Protein AF-A0A0V8DMQ7-F1 (afdb_monomer_lite)

Secondary structure (DSSP, 8-state):
--HHHHHHHHHHT----TTTT--B-STT-B-------GGGTTSHHHHHHHHHHHHHHHHHHHHHHHHHHHHHHHHHTSHHHHHH--TT-SS-SSHHHHHHHHHHHHHHHHHHHHHHHHHHHHHHHTT--PPP--------------

Radius of gyration: 20.59 Å; chains: 1; bounding box: 58×32×48 Å

Foldseek 3Di:
DDPLVVLLVVLPPDDDDPCPLWDDDPPRDTDPADDDDPVCCLPPRNLSRLVVLLSVVLVVLSVLLSVLSNLLSCLCPDPVCVVQDDPPDPDDPDPSSVSNVVSVVSNVVSVVVVVVSVVLNVCSVVVVVDDRDRPPPDPPPPDPDD

Organism: Lactococcus lactis subsp. lactis (NCBI:txid1360)

InterPro domains:
  IPR041394 Cthe_2314-like HEPN [PF18730] (67-131)

pLDDT: mean 81.76, std 16.44, range [30.28, 97.56]

Structure (mmCIF, N/CA/C/O backbone):
data_AF-A0A0V8DMQ7-F1
#
_entry.id   AF-A0A0V8DMQ7-F1
#
loop_
_atom_site.group_PDB
_atom_site.id
_atom_site.type_symbol
_atom_site.label_atom_id
_atom_site.label_alt_id
_atom_site.label_comp_id
_atom_site.label_asym_id
_atom_site.label_entity_id
_atom_site.label_seq_id
_atom_site.pdbx_PDB_ins_code
_atom_site.Cartn_x
_atom_site.Cartn_y
_atom_site.Cartn_z
_atom_site.occupancy
_atom_site.B_iso_or_equiv
_atom_site.auth_seq_id
_atom_site.auth_comp_id
_atom_site.auth_asym_id
_atom_site.auth_atom_id
_atom_site.pdbx_PDB_model_num
ATOM 1 N N . MET A 1 1 ? -14.963 -18.709 10.091 1.00 58.25 1 MET A N 1
ATOM 2 C CA . MET A 1 1 ? -13.811 -17.785 10.034 1.00 58.25 1 MET A CA 1
ATOM 3 C C . MET A 1 1 ? -14.362 -16.413 10.387 1.00 58.25 1 MET A C 1
ATOM 5 O O . MET A 1 1 ? -15.491 -16.150 9.996 1.00 58.25 1 MET A O 1
ATOM 9 N N . SER A 1 2 ? -13.701 -15.644 11.255 1.00 87.94 2 SER A N 1
ATOM 10 C CA . SER A 1 2 ? -14.203 -14.316 11.651 1.00 87.94 2 SER A CA 1
ATOM 11 C C . SER A 1 2 ? -13.960 -13.329 10.508 1.00 87.94 2 SER A C 1
ATOM 13 O O . SER A 1 2 ? -12.891 -13.392 9.909 1.00 87.94 2 SER A O 1
ATOM 15 N N . GLU A 1 3 ? -14.895 -12.416 10.237 1.00 91.50 3 GLU A N 1
ATOM 16 C CA . GLU A 1 3 ? -14.777 -11.379 9.191 1.00 91.50 3 GLU A CA 1
ATOM 17 C C . GLU A 1 3 ? -13.437 -10.624 9.273 1.00 91.50 3 GLU A C 1
ATOM 19 O O . GLU A 1 3 ? -12.766 -10.413 8.266 1.00 91.50 3 GLU A O 1
ATOM 24 N N . LYS A 1 4 ? -12.986 -10.327 10.498 1.00 92.50 4 LYS A N 1
ATOM 25 C CA . LYS A 1 4 ? -11.673 -9.736 10.790 1.00 92.50 4 LYS A CA 1
ATOM 26 C C . LYS A 1 4 ? -10.510 -10.503 10.143 1.00 92.50 4 LYS A C 1
ATOM 28 O O . LYS A 1 4 ? -9.597 -9.899 9.587 1.00 92.50 4 LYS A O 1
ATOM 33 N N . GLU A 1 5 ? -10.528 -11.829 10.243 1.00 92.06 5 GLU A N 1
ATOM 34 C CA . GLU A 1 5 ? -9.478 -12.693 9.694 1.00 92.06 5 GLU A CA 1
ATOM 35 C C . GLU A 1 5 ? -9.557 -12.779 8.169 1.00 92.06 5 GLU A C 1
ATOM 37 O O . GLU A 1 5 ? -8.526 -12.860 7.502 1.00 92.06 5 GLU A O 1
ATOM 42 N N . ASP A 1 6 ? -10.765 -12.722 7.609 1.00 93.12 6 ASP A N 1
ATOM 43 C CA . ASP A 1 6 ? -10.965 -12.723 6.160 1.00 93.12 6 ASP A CA 1
ATOM 44 C C . ASP A 1 6 ? -10.428 -11.429 5.539 1.00 93.12 6 ASP A C 1
ATOM 46 O O . ASP A 1 6 ? -9.645 -11.482 4.589 1.00 93.12 6 ASP A O 1
ATOM 50 N N . LEU A 1 7 ? -10.727 -10.275 6.143 1.00 91.19 7 LEU A N 1
ATOM 51 C CA . LEU A 1 7 ? -10.196 -8.980 5.706 1.00 91.19 7 LEU A CA 1
ATOM 52 C C . LEU A 1 7 ? -8.662 -8.938 5.752 1.00 91.19 7 LEU A C 1
ATOM 54 O O . LEU A 1 7 ? -8.023 -8.509 4.791 1.00 91.19 7 LEU A O 1
ATOM 58 N N . LYS A 1 8 ? -8.049 -9.444 6.830 1.00 90.75 8 LYS A N 1
ATOM 59 C CA . LYS A 1 8 ? -6.584 -9.537 6.938 1.00 90.75 8 LYS A CA 1
ATOM 60 C C . LYS A 1 8 ? -5.963 -10.406 5.851 1.00 90.75 8 LYS A C 1
ATOM 62 O O . LYS A 1 8 ? -4.922 -10.054 5.300 1.00 90.75 8 LYS A O 1
ATOM 67 N N . LYS A 1 9 ? -6.596 -11.530 5.516 1.00 91.81 9 LYS A N 1
ATOM 68 C CA . LYS A 1 9 ? -6.116 -12.398 4.435 1.00 91.81 9 LYS A CA 1
ATOM 69 C C . LYS A 1 9 ? -6.159 -11.700 3.086 1.00 91.81 9 LYS A C 1
ATOM 71 O O . LYS A 1 9 ? -5.203 -11.840 2.331 1.00 91.81 9 LYS A O 1
ATOM 76 N N . GLU A 1 10 ? -7.218 -10.946 2.795 1.00 90.44 10 GLU A N 1
ATOM 77 C CA . GLU A 1 10 ? -7.324 -10.172 1.551 1.00 90.44 10 GLU A CA 1
ATOM 78 C C . GLU A 1 10 ? -6.170 -9.176 1.395 1.00 90.44 10 GLU A C 1
ATOM 80 O O . GLU A 1 10 ? -5.531 -9.131 0.344 1.00 90.44 10 GLU A O 1
ATOM 85 N N . ILE A 1 11 ? -5.842 -8.441 2.461 1.00 86.75 11 ILE A N 1
ATOM 86 C CA . ILE A 1 11 ? -4.755 -7.447 2.477 1.00 86.75 11 ILE A CA 1
ATOM 87 C C . ILE A 1 11 ? -3.395 -8.083 2.163 1.00 86.75 11 ILE A C 1
ATOM 89 O O . ILE A 1 11 ? -2.546 -7.477 1.506 1.00 86.75 11 ILE A O 1
ATOM 93 N N . LEU A 1 12 ? -3.184 -9.324 2.601 1.00 85.00 12 LEU A N 1
ATOM 94 C CA . LEU A 1 12 ? -1.918 -10.028 2.434 1.00 85.00 12 LEU A CA 1
ATOM 95 C C . LEU A 1 12 ? -1.775 -10.754 1.091 1.00 85.00 12 LEU A C 1
ATOM 97 O O . LEU A 1 12 ? -0.688 -11.247 0.818 1.00 85.00 12 LEU A O 1
ATOM 101 N N . LYS A 1 13 ? -2.803 -10.798 0.230 1.00 89.94 13 LYS A N 1
ATOM 102 C CA . LYS A 1 13 ? -2.752 -11.545 -1.046 1.00 89.94 13 LYS A CA 1
ATOM 103 C C . LYS A 1 13 ? -1.690 -11.056 -2.026 1.00 89.94 13 LYS A C 1
ATOM 105 O O . LYS A 1 13 ? -1.240 -11.819 -2.880 1.00 89.94 13 LYS A O 1
ATOM 110 N N . VAL A 1 14 ? -1.340 -9.775 -1.967 1.00 86.31 14 VAL A N 1
ATOM 111 C CA . VAL A 1 14 ? -0.382 -9.177 -2.898 1.00 86.31 14 VAL A CA 1
ATOM 112 C C . VAL A 1 14 ? 1.028 -9.375 -2.356 1.00 86.31 14 VAL A C 1
ATOM 114 O O . VAL A 1 14 ? 1.360 -8.891 -1.275 1.00 86.31 14 VAL A O 1
ATOM 117 N N . HIS A 1 15 ? 1.884 -10.043 -3.123 1.00 86.44 15 HIS A N 1
ATOM 118 C CA . HIS A 1 15 ? 3.288 -10.258 -2.777 1.00 86.44 15 HIS A CA 1
ATOM 119 C C . HIS A 1 15 ? 4.204 -9.698 -3.863 1.00 86.44 15 HIS A C 1
ATOM 121 O O . HIS A 1 15 ? 3.860 -9.691 -5.044 1.00 86.44 15 HIS A O 1
ATOM 127 N N . TYR A 1 16 ? 5.383 -9.241 -3.448 1.00 87.94 16 TYR A N 1
ATOM 128 C CA . TYR A 1 16 ? 6.379 -8.637 -4.325 1.00 87.94 16 TYR A CA 1
ATOM 129 C C . TYR A 1 16 ? 7.683 -9.409 -4.235 1.00 87.94 16 TYR A C 1
ATOM 131 O O . TYR A 1 16 ? 8.166 -9.682 -3.138 1.00 87.94 16 TYR A O 1
ATOM 139 N N . GLU A 1 17 ? 8.284 -9.687 -5.386 1.00 87.56 17 GLU A N 1
ATOM 140 C CA . GLU A 1 17 ? 9.611 -10.282 -5.449 1.00 87.56 17 GLU A CA 1
ATOM 141 C C . GLU A 1 17 ? 10.668 -9.234 -5.088 1.00 87.56 17 GLU A C 1
ATOM 143 O O . GLU A 1 17 ? 10.784 -8.199 -5.756 1.00 87.56 17 GLU A O 1
ATOM 148 N N . GLU A 1 18 ? 11.442 -9.466 -4.028 1.00 78.88 18 GLU A N 1
ATOM 149 C CA . GLU A 1 18 ? 12.343 -8.437 -3.495 1.00 78.88 18 GLU A CA 1
ATOM 150 C C . GLU A 1 18 ? 13.468 -8.074 -4.463 1.00 78.88 18 GLU A C 1
ATOM 152 O O . GLU A 1 18 ? 13.924 -6.929 -4.504 1.00 78.88 18 GLU A O 1
ATOM 157 N N . ASN A 1 19 ? 13.894 -9.052 -5.261 1.00 79.75 19 ASN A N 1
ATOM 158 C CA . ASN A 1 19 ? 15.068 -8.962 -6.117 1.00 79.75 19 ASN A CA 1
ATOM 159 C C . ASN A 1 19 ? 14.725 -8.833 -7.607 1.00 79.75 19 ASN A C 1
ATOM 161 O O . ASN A 1 19 ? 15.608 -9.027 -8.439 1.00 79.75 19 ASN A O 1
ATOM 165 N N . MET A 1 20 ? 13.484 -8.461 -7.952 1.00 82.25 20 MET A N 1
ATOM 166 C CA . MET A 1 20 ? 13.000 -8.410 -9.343 1.00 82.25 20 MET A CA 1
ATOM 167 C C . MET A 1 20 ? 13.927 -7.629 -10.294 1.00 82.25 20 MET A C 1
ATOM 169 O O . MET A 1 20 ? 14.122 -8.033 -11.435 1.00 82.25 20 MET A O 1
ATOM 173 N N . PHE A 1 21 ? 14.537 -6.538 -9.818 1.00 80.06 21 PHE A N 1
ATOM 174 C CA . PHE A 1 21 ? 15.445 -5.685 -10.602 1.00 80.06 21 PHE A CA 1
ATOM 175 C C . PHE A 1 21 ? 16.891 -5.702 -10.081 1.00 80.06 21 PHE A C 1
ATOM 177 O O . PHE A 1 21 ? 17.629 -4.718 -10.213 1.00 80.06 21 PHE A O 1
ATOM 184 N N . LYS A 1 22 ? 17.309 -6.789 -9.422 1.00 78.19 22 LYS A N 1
ATOM 185 C CA . LYS A 1 22 ? 18.693 -6.948 -8.967 1.00 78.19 22 LYS A CA 1
ATOM 186 C C . LYS A 1 22 ? 19.583 -7.316 -10.154 1.00 78.19 22 LYS A C 1
ATOM 188 O O . LYS A 1 22 ? 19.383 -8.343 -10.789 1.00 78.19 22 LYS A O 1
ATOM 193 N N . ILE A 1 23 ? 20.596 -6.492 -10.414 1.00 70.94 23 ILE A N 1
ATOM 194 C CA . ILE A 1 23 ? 21.614 -6.754 -11.436 1.00 70.94 23 ILE A CA 1
ATOM 195 C C . ILE A 1 23 ? 22.939 -6.994 -10.722 1.00 70.94 23 ILE A C 1
ATOM 197 O O . ILE A 1 23 ? 23.478 -6.076 -10.098 1.00 70.94 23 ILE A O 1
ATOM 201 N N . SER A 1 24 ? 23.461 -8.212 -10.818 1.00 74.56 24 SER A N 1
ATOM 202 C CA . SER A 1 24 ? 24.794 -8.565 -10.334 1.00 74.56 24 SER A CA 1
ATOM 203 C C . SER A 1 24 ? 25.860 -8.159 -11.352 1.00 74.56 24 SER A C 1
ATOM 205 O O . SER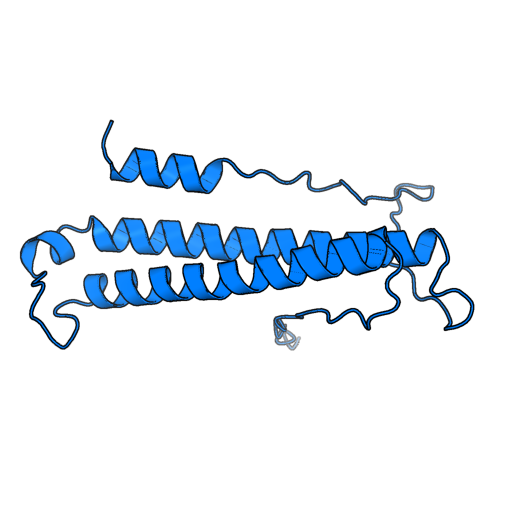 A 1 24 ? 25.730 -8.465 -12.536 1.00 74.56 24 SER A O 1
ATOM 207 N N . PHE A 1 25 ? 26.931 -7.518 -10.894 1.00 68.06 25 PHE A N 1
ATOM 208 C CA . PHE A 1 25 ? 28.079 -7.136 -11.713 1.00 68.06 25 PHE A CA 1
ATOM 209 C C . PHE A 1 25 ? 29.374 -7.580 -11.030 1.00 68.06 25 PHE A C 1
ATOM 211 O O . PHE A 1 25 ? 29.933 -6.792 -10.280 1.00 68.06 25 PHE A O 1
ATOM 218 N N . GLY A 1 26 ? 29.826 -8.818 -11.287 1.00 66.31 26 GLY A N 1
ATOM 219 C CA . GLY A 1 26 ? 31.103 -9.380 -10.801 1.00 66.31 26 GLY A CA 1
ATOM 220 C C . GLY A 1 26 ? 31.311 -9.351 -9.273 1.00 66.31 26 GLY A C 1
ATOM 221 O O . GLY A 1 26 ? 30.724 -8.546 -8.563 1.00 66.31 26 GLY A O 1
ATOM 222 N N . ASP A 1 27 ? 32.140 -10.238 -8.720 1.00 75.81 27 ASP A N 1
ATOM 223 C CA . ASP A 1 27 ? 32.612 -10.165 -7.318 1.00 75.81 27 ASP A CA 1
ATOM 224 C C . ASP A 1 27 ? 31.536 -9.861 -6.244 1.00 75.81 27 ASP A C 1
ATOM 226 O O . ASP A 1 27 ? 31.768 -9.101 -5.303 1.00 75.81 27 ASP A O 1
ATOM 230 N N . GLY A 1 28 ? 30.315 -10.387 -6.404 1.00 75.69 28 GLY A N 1
ATOM 231 C CA . GLY A 1 28 ? 29.201 -10.149 -5.474 1.00 75.69 28 GLY A CA 1
ATOM 232 C C . GLY A 1 28 ? 28.634 -8.717 -5.445 1.00 75.69 28 GLY A C 1
ATOM 233 O O . GLY A 1 28 ? 27.780 -8.419 -4.606 1.00 75.69 28 GLY A O 1
ATOM 234 N N . LYS A 1 29 ? 29.059 -7.821 -6.343 1.00 73.56 29 LYS A N 1
ATOM 235 C CA . LYS A 1 29 ? 28.588 -6.428 -6.409 1.00 73.56 29 LYS A CA 1
ATOM 236 C C . LYS A 1 29 ? 27.278 -6.330 -7.193 1.00 73.56 29 LYS A C 1
ATOM 238 O O . LYS A 1 29 ? 27.015 -7.121 -8.096 1.00 73.56 29 LYS A O 1
ATOM 243 N N . ASN A 1 30 ? 26.441 -5.346 -6.852 1.00 74.44 30 ASN A N 1
ATOM 244 C CA . ASN A 1 30 ? 25.147 -5.118 -7.502 1.00 74.44 30 ASN A CA 1
ATOM 245 C C . ASN A 1 30 ? 24.998 -3.666 -7.961 1.00 74.44 30 ASN A C 1
ATOM 247 O O . ASN A 1 30 ? 25.411 -2.742 -7.258 1.00 74.44 30 ASN A O 1
ATOM 251 N N . ILE A 1 31 ? 24.344 -3.458 -9.106 1.00 70.06 31 ILE A N 1
ATOM 252 C CA . ILE A 1 31 ? 24.026 -2.117 -9.609 1.00 70.06 31 ILE A CA 1
ATOM 253 C C . ILE A 1 31 ? 22.802 -1.574 -8.857 1.00 70.06 31 ILE A C 1
ATOM 255 O O . ILE A 1 31 ? 21.683 -2.091 -8.949 1.00 70.06 31 ILE A O 1
ATOM 259 N N . MET A 1 32 ? 23.021 -0.511 -8.080 1.00 64.81 32 MET A N 1
ATOM 260 C CA . MET A 1 32 ? 21.985 0.148 -7.276 1.00 64.81 32 MET A CA 1
ATOM 261 C C . MET A 1 32 ? 21.113 1.091 -8.116 1.00 64.81 32 MET A C 1
ATOM 263 O O . MET A 1 32 ? 19.898 1.105 -7.922 1.00 64.81 32 MET A O 1
ATOM 267 N N . GLY A 1 33 ? 21.695 1.782 -9.095 1.00 64.50 33 GLY A N 1
ATOM 268 C CA . GLY A 1 33 ? 20.995 2.667 -10.022 1.00 64.50 33 GLY A CA 1
ATOM 269 C C . GLY A 1 33 ? 21.932 3.174 -11.113 1.00 64.50 33 GLY A C 1
ATOM 270 O O . GLY A 1 33 ? 23.149 3.022 -11.006 1.00 64.50 33 GLY A O 1
ATOM 271 N N . VAL A 1 34 ? 21.359 3.762 -12.161 1.00 67.06 34 VAL A N 1
ATOM 272 C CA . VAL A 1 34 ? 22.109 4.331 -13.287 1.00 67.06 34 VAL A CA 1
ATOM 273 C C . VAL A 1 34 ? 21.729 5.798 -13.434 1.00 67.06 34 VAL A C 1
ATOM 275 O O . VAL A 1 34 ? 20.548 6.136 -13.467 1.00 67.06 34 VAL A O 1
ATOM 278 N N . ARG A 1 35 ? 22.732 6.678 -13.520 1.00 65.69 35 ARG A N 1
ATOM 279 C CA . ARG A 1 35 ? 22.538 8.085 -13.882 1.00 65.69 35 ARG A CA 1
ATOM 280 C C . ARG A 1 35 ? 22.886 8.241 -15.356 1.00 65.69 35 ARG A C 1
ATOM 282 O O . ARG A 1 35 ? 24.056 8.167 -15.715 1.00 65.69 35 ARG A O 1
ATOM 289 N N . THR A 1 36 ? 21.876 8.425 -16.193 1.00 59.97 36 THR A N 1
ATOM 290 C CA . THR A 1 36 ? 22.053 8.664 -17.628 1.00 59.97 36 THR A CA 1
ATOM 291 C C . THR A 1 36 ? 22.031 10.155 -17.947 1.00 59.97 36 THR A C 1
ATOM 293 O O . THR A 1 36 ? 21.357 10.928 -17.267 1.00 59.97 36 THR A O 1
ATOM 296 N N . THR A 1 37 ? 22.790 10.555 -18.967 1.00 65.94 37 THR A N 1
ATOM 297 C CA . THR A 1 37 ? 22.664 11.865 -19.623 1.00 65.94 37 THR A CA 1
ATOM 298 C C . THR A 1 37 ? 21.340 11.940 -20.390 1.00 65.94 37 THR A C 1
ATOM 300 O O . THR A 1 37 ? 20.726 10.901 -20.64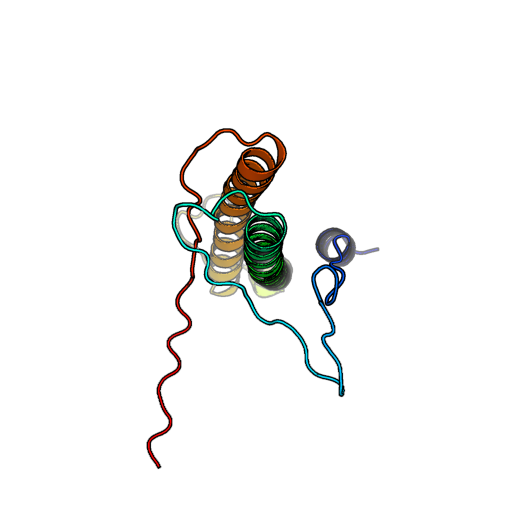7 1.00 65.94 37 THR A O 1
ATOM 303 N N . ASP A 1 38 ? 20.901 13.143 -20.776 1.00 63.72 38 ASP A N 1
ATOM 304 C CA . ASP A 1 38 ? 19.644 13.331 -21.523 1.00 63.72 38 ASP A CA 1
ATOM 305 C C . ASP A 1 38 ? 19.629 12.531 -22.841 1.00 63.72 38 ASP A C 1
ATOM 307 O O . ASP A 1 38 ? 18.618 11.928 -23.189 1.00 63.72 38 ASP A O 1
ATOM 311 N N . GLU A 1 39 ? 20.779 12.404 -23.509 1.00 61.19 39 GLU A N 1
ATOM 312 C CA . GLU A 1 39 ? 20.953 11.590 -24.724 1.00 61.19 39 GLU A CA 1
ATOM 313 C C . GLU A 1 39 ? 20.790 10.074 -24.487 1.00 61.19 39 GLU A C 1
ATOM 315 O O . GLU A 1 39 ? 20.473 9.327 -25.409 1.00 61.19 39 GLU A O 1
ATOM 320 N N . ALA A 1 40 ? 20.983 9.602 -23.251 1.00 62.38 40 ALA A N 1
ATOM 321 C CA . ALA A 1 40 ? 20.907 8.190 -22.874 1.00 62.38 40 ALA A CA 1
ATOM 322 C C . ALA A 1 40 ? 19.651 7.846 -22.047 1.00 62.38 40 ALA A C 1
ATOM 324 O O . ALA A 1 40 ? 19.546 6.726 -21.534 1.00 62.38 40 ALA A O 1
ATOM 325 N N . TYR A 1 41 ? 18.697 8.777 -21.915 1.00 64.81 41 TYR A N 1
ATOM 326 C CA . TYR A 1 41 ? 17.460 8.597 -21.142 1.00 64.81 41 TYR A CA 1
ATOM 327 C C . TYR A 1 41 ? 16.604 7.421 -21.638 1.00 64.81 41 TYR A C 1
ATOM 329 O O . TYR A 1 41 ? 15.961 6.737 -20.842 1.00 64.81 41 TYR A O 1
ATOM 337 N N . ASP A 1 42 ? 16.655 7.139 -22.941 1.00 68.00 42 ASP A N 1
ATOM 338 C CA . ASP A 1 42 ? 15.941 6.026 -23.571 1.00 68.00 42 ASP A CA 1
ATOM 339 C C . ASP A 1 42 ? 16.717 4.699 -23.581 1.00 68.00 42 ASP A C 1
ATOM 341 O O . ASP A 1 42 ? 16.214 3.684 -24.071 1.00 68.00 42 ASP A O 1
ATOM 345 N N . SER A 1 43 ? 17.932 4.669 -23.025 1.00 79.12 43 SER A N 1
ATOM 346 C CA . SER A 1 43 ? 18.736 3.446 -22.973 1.00 79.12 43 SER A CA 1
ATOM 347 C C . SER A 1 43 ? 18.077 2.353 -22.122 1.00 79.12 43 SER A C 1
ATOM 349 O O . SER A 1 43 ? 17.350 2.620 -21.161 1.00 79.12 43 SER A O 1
ATOM 351 N N . VAL A 1 44 ? 18.385 1.090 -22.432 1.00 79.81 44 VAL A N 1
ATOM 352 C CA . VAL A 1 44 ? 17.877 -0.082 -21.691 1.00 79.81 44 VAL A CA 1
ATOM 353 C C . VAL A 1 44 ? 18.185 0.026 -20.193 1.00 79.81 44 VAL A C 1
ATOM 355 O O . VAL A 1 44 ? 17.332 -0.268 -19.358 1.00 79.81 44 VAL A O 1
ATOM 358 N N . LEU A 1 45 ? 19.382 0.507 -19.846 1.00 78.12 45 LEU A N 1
ATOM 359 C CA . LEU A 1 45 ? 19.802 0.697 -18.458 1.00 78.12 45 LEU A CA 1
ATOM 360 C C . LEU A 1 45 ? 19.036 1.831 -17.758 1.00 78.12 45 LEU A C 1
ATOM 362 O O . LEU A 1 45 ? 18.683 1.684 -16.587 1.00 78.12 45 LEU A O 1
ATOM 366 N N . ALA A 1 46 ? 18.732 2.928 -18.461 1.00 79.44 46 ALA A N 1
ATOM 367 C CA . ALA A 1 46 ? 17.906 4.009 -17.922 1.00 79.44 46 ALA A CA 1
ATOM 368 C C . ALA A 1 46 ? 16.481 3.529 -17.625 1.00 79.44 46 ALA A C 1
ATOM 370 O O . ALA A 1 46 ? 16.005 3.689 -16.500 1.00 79.44 46 ALA A O 1
ATOM 371 N N . LYS A 1 47 ? 15.827 2.867 -18.591 1.00 81.75 47 LYS A N 1
ATOM 372 C CA . LYS A 1 47 ? 14.470 2.319 -18.418 1.00 81.75 47 LYS A CA 1
ATOM 373 C C . LYS A 1 47 ? 14.418 1.294 -17.291 1.00 81.75 47 LYS A C 1
ATOM 375 O O . LYS A 1 47 ? 13.531 1.353 -16.446 1.00 81.75 47 LYS A O 1
ATOM 380 N N . MET A 1 48 ? 15.410 0.407 -17.212 1.00 83.12 48 MET A N 1
ATOM 381 C CA . MET A 1 48 ? 15.524 -0.554 -16.114 1.00 83.12 48 MET A CA 1
ATOM 382 C C . MET A 1 48 ? 15.666 0.141 -14.751 1.00 83.12 48 MET A C 1
ATOM 384 O O . MET A 1 48 ? 15.002 -0.252 -13.792 1.00 83.12 48 MET A O 1
ATOM 388 N N . SER A 1 49 ? 16.480 1.198 -14.657 1.00 81.94 49 SER A N 1
ATOM 389 C CA . SER A 1 49 ? 16.610 1.984 -13.425 1.00 81.94 49 SER A CA 1
ATOM 390 C C . SER A 1 49 ? 15.295 2.675 -13.046 1.00 81.94 49 SER A C 1
ATOM 392 O O . SER A 1 49 ? 14.939 2.684 -11.870 1.00 81.94 49 SER A O 1
ATOM 394 N N . GLN A 1 50 ? 14.549 3.213 -14.016 1.00 85.00 50 GLN A N 1
ATOM 395 C CA . GLN A 1 50 ? 13.241 3.835 -13.779 1.00 85.00 50 GLN A CA 1
ATOM 396 C C . GLN A 1 50 ? 12.213 2.812 -13.275 1.00 85.00 50 GLN A C 1
ATOM 398 O O . GLN A 1 50 ? 11.554 3.059 -12.263 1.00 85.00 50 GLN A O 1
ATOM 403 N N . TYR A 1 51 ? 12.126 1.638 -13.913 1.00 87.81 51 TYR A N 1
ATOM 404 C CA . TYR A 1 51 ? 11.265 0.544 -13.459 1.00 87.81 51 TYR A CA 1
ATOM 405 C C . TYR A 1 51 ? 11.606 0.096 -12.040 1.00 87.81 51 TYR A C 1
ATOM 407 O O . TYR A 1 51 ? 10.708 -0.036 -11.212 1.00 87.81 51 TYR A O 1
ATOM 415 N N . LYS A 1 52 ? 12.897 -0.068 -11.731 1.00 87.50 52 LYS A N 1
ATOM 416 C CA . LYS A 1 52 ? 13.359 -0.411 -10.382 1.00 87.50 52 LYS A CA 1
ATOM 417 C C . LYS A 1 52 ? 12.920 0.626 -9.351 1.00 87.50 52 LYS A C 1
ATOM 419 O O . LYS A 1 52 ? 12.450 0.258 -8.277 1.00 87.50 52 LYS A O 1
ATOM 424 N N . THR A 1 53 ? 13.060 1.914 -9.662 1.00 86.81 53 THR A N 1
ATOM 425 C CA . THR A 1 53 ? 12.623 2.993 -8.770 1.00 86.81 53 THR A CA 1
ATOM 426 C C . THR A 1 53 ? 11.116 2.946 -8.535 1.00 86.81 53 THR A C 1
ATOM 428 O O . THR A 1 53 ? 10.703 2.919 -7.378 1.00 86.81 53 THR A O 1
ATOM 431 N N . LEU A 1 54 ? 10.302 2.870 -9.595 1.00 89.94 54 LEU A N 1
ATOM 432 C CA . LEU A 1 54 ? 8.844 2.776 -9.460 1.00 89.94 54 LEU A CA 1
ATOM 433 C C . LEU A 1 54 ? 8.417 1.527 -8.686 1.00 89.94 54 LEU A C 1
ATOM 435 O O . LEU A 1 54 ? 7.528 1.604 -7.844 1.00 89.94 54 LEU A O 1
ATOM 439 N N . TYR A 1 55 ? 9.076 0.393 -8.921 1.00 91.56 55 TYR A N 1
ATOM 440 C CA . TYR A 1 55 ? 8.801 -0.858 -8.222 1.00 91.56 55 TYR A CA 1
ATOM 441 C C . TYR A 1 55 ? 9.126 -0.778 -6.727 1.00 91.56 55 TYR A C 1
ATOM 443 O O . TYR A 1 55 ? 8.338 -1.219 -5.893 1.00 91.56 55 TYR A O 1
ATOM 451 N N . ASN A 1 56 ? 10.251 -0.162 -6.364 1.00 89.38 56 ASN A N 1
ATOM 452 C CA . ASN A 1 56 ? 10.590 0.061 -4.961 1.00 89.38 56 ASN A CA 1
ATOM 453 C C . ASN A 1 56 ? 9.584 0.997 -4.277 1.00 89.38 56 ASN A C 1
ATOM 455 O O . ASN A 1 56 ? 9.181 0.730 -3.147 1.00 89.38 56 ASN A O 1
ATOM 459 N N . THR A 1 57 ? 9.144 2.059 -4.960 1.00 90.69 57 THR A N 1
ATOM 460 C CA . THR A 1 57 ? 8.095 2.952 -4.447 1.00 90.69 57 THR A CA 1
ATOM 461 C C . THR A 1 57 ? 6.761 2.220 -4.296 1.00 90.69 57 THR A C 1
ATOM 463 O O . THR A 1 57 ? 6.118 2.360 -3.261 1.00 90.69 57 THR A O 1
ATOM 466 N N . LEU A 1 58 ? 6.367 1.399 -5.274 1.00 93.06 58 LEU A N 1
ATOM 467 C CA . LEU A 1 58 ? 5.169 0.558 -5.208 1.00 93.06 58 LEU A CA 1
ATOM 468 C C . LEU A 1 58 ? 5.185 -0.331 -3.958 1.00 93.06 58 LEU A C 1
ATOM 470 O O . LEU A 1 58 ? 4.223 -0.320 -3.197 1.00 93.06 58 LEU A O 1
ATOM 474 N N . ARG A 1 59 ? 6.294 -1.040 -3.713 1.00 92.25 59 ARG A N 1
ATOM 475 C CA . ARG A 1 59 ? 6.469 -1.891 -2.525 1.00 92.25 59 ARG A CA 1
ATOM 476 C C . ARG A 1 59 ? 6.376 -1.109 -1.217 1.00 92.25 59 ARG A C 1
ATOM 478 O O . ARG A 1 59 ? 5.730 -1.560 -0.276 1.00 92.25 59 ARG A O 1
ATOM 485 N N . ASP A 1 60 ? 7.026 0.050 -1.146 1.00 92.19 60 ASP A N 1
ATOM 486 C CA . ASP A 1 60 ? 6.998 0.900 0.047 1.00 92.19 60 ASP A CA 1
ATOM 487 C C . ASP A 1 60 ? 5.576 1.409 0.336 1.00 92.19 60 ASP A C 1
ATOM 489 O O . ASP A 1 60 ? 5.107 1.321 1.471 1.00 92.19 60 ASP A O 1
ATOM 493 N N . ILE A 1 61 ? 4.852 1.875 -0.685 1.00 93.88 61 ILE A N 1
ATOM 494 C CA . ILE A 1 61 ? 3.467 2.332 -0.521 1.00 93.88 61 ILE A CA 1
ATOM 4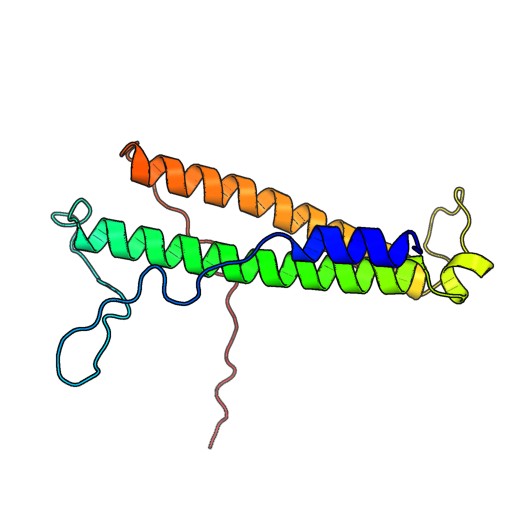95 C C . ILE A 1 61 ? 2.540 1.176 -0.144 1.00 93.88 61 ILE A C 1
ATOM 497 O O . ILE A 1 61 ? 1.764 1.328 0.798 1.00 93.88 61 ILE A O 1
ATOM 501 N N . ASP A 1 62 ? 2.642 0.026 -0.811 1.00 94.12 62 ASP A N 1
ATOM 502 C CA . ASP A 1 62 ? 1.852 -1.160 -0.475 1.00 94.12 62 ASP A CA 1
ATOM 503 C C . ASP A 1 62 ? 2.079 -1.605 0.976 1.00 94.12 62 ASP A C 1
ATOM 505 O O . ASP A 1 62 ? 1.115 -1.820 1.707 1.00 94.12 62 ASP A O 1
ATOM 509 N N . SER A 1 63 ? 3.328 -1.628 1.454 1.00 93.88 63 SER A N 1
ATOM 510 C CA . SER A 1 63 ? 3.612 -1.972 2.854 1.00 93.88 63 SER A CA 1
ATOM 511 C C . SER A 1 63 ? 2.916 -1.029 3.847 1.00 93.88 63 SER A C 1
ATOM 513 O O . SER A 1 63 ? 2.386 -1.470 4.867 1.00 93.88 63 SER A O 1
ATOM 515 N N . LYS A 1 64 ? 2.837 0.269 3.524 1.00 94.81 64 LYS A N 1
ATOM 516 C CA . LYS A 1 64 ? 2.134 1.277 4.333 1.00 94.81 64 LYS A CA 1
ATOM 517 C C . LYS A 1 64 ? 0.617 1.142 4.240 1.00 94.81 64 LYS A C 1
ATOM 519 O O . LYS A 1 64 ? -0.065 1.425 5.224 1.00 94.81 64 LYS A O 1
ATOM 524 N N . ILE A 1 65 ? 0.086 0.741 3.084 1.00 94.88 65 ILE A N 1
ATOM 525 C CA . ILE A 1 65 ? -1.341 0.438 2.905 1.00 94.88 65 ILE A CA 1
ATOM 526 C C . ILE A 1 65 ? -1.720 -0.760 3.771 1.00 94.88 65 ILE A C 1
ATOM 528 O O . ILE A 1 65 ? -2.671 -0.659 4.539 1.00 94.88 65 ILE A O 1
ATOM 532 N N . LYS A 1 66 ? -0.943 -1.847 3.709 1.00 95.00 66 LYS A N 1
ATOM 533 C CA . LYS A 1 66 ? -1.155 -3.048 4.527 1.00 95.00 66 LYS A CA 1
ATOM 534 C C . LYS A 1 66 ? -1.140 -2.727 6.011 1.00 95.00 66 LYS A C 1
ATOM 536 O O . LYS A 1 66 ? -2.105 -3.038 6.695 1.00 95.00 66 LYS A O 1
ATOM 541 N N . TYR A 1 67 ? -0.116 -2.008 6.470 1.00 95.50 67 TYR A N 1
ATOM 542 C CA . TYR A 1 67 ? -0.037 -1.550 7.856 1.00 95.50 67 TYR A CA 1
ATOM 543 C C . TYR A 1 67 ? -1.260 -0.716 8.266 1.00 95.50 67 TYR A C 1
ATOM 545 O O . TYR A 1 67 ? -1.861 -0.956 9.307 1.00 95.50 67 TYR A O 1
ATOM 553 N N . SER A 1 68 ? -1.668 0.240 7.424 1.00 96.44 68 SER A N 1
ATOM 554 C CA . SER A 1 68 ? -2.837 1.076 7.716 1.00 96.44 68 SER A CA 1
ATOM 555 C C . SER A 1 68 ? -4.115 0.236 7.796 1.00 96.44 68 SER A C 1
ATOM 557 O O . SER A 1 68 ? -4.904 0.407 8.716 1.00 96.44 68 SER A O 1
ATOM 559 N N . PHE A 1 69 ? -4.325 -0.713 6.885 1.00 95.38 69 PHE A N 1
ATOM 560 C CA . PHE A 1 69 ? -5.493 -1.583 6.975 1.00 95.38 69 PHE A CA 1
ATOM 561 C C . PHE A 1 69 ? -5.455 -2.514 8.189 1.00 95.38 69 PHE A C 1
ATOM 563 O O . PHE A 1 69 ? -6.489 -2.699 8.824 1.00 95.38 69 PHE A O 1
ATOM 570 N N . GLU A 1 70 ? -4.296 -3.079 8.532 1.00 95.25 70 GLU A N 1
ATOM 571 C CA . GLU A 1 70 ? -4.138 -3.911 9.728 1.00 95.25 70 GLU A CA 1
ATOM 572 C C . GLU A 1 70 ? -4.533 -3.136 10.989 1.00 95.25 70 GLU A C 1
ATOM 574 O O . GLU A 1 70 ? -5.408 -3.586 11.730 1.00 95.25 70 GLU A O 1
ATOM 579 N N . GLU A 1 71 ? -3.977 -1.940 11.189 1.00 96.56 71 GLU A N 1
ATOM 580 C CA . GLU A 1 71 ? -4.322 -1.077 12.323 1.00 96.56 71 GLU A CA 1
ATOM 581 C C . GLU A 1 71 ? -5.794 -0.640 12.288 1.00 96.56 71 GLU A C 1
ATOM 583 O O . GLU A 1 71 ? -6.481 -0.669 13.311 1.00 96.56 71 GLU A O 1
ATOM 588 N N . GLY A 1 72 ? -6.317 -0.272 11.116 1.00 95.88 72 GLY A N 1
ATOM 589 C CA . GLY A 1 72 ? -7.718 0.116 10.949 1.00 95.88 72 GLY A CA 1
ATOM 590 C C . GLY A 1 72 ? -8.683 -1.007 11.338 1.00 95.88 72 GLY A C 1
ATOM 591 O O . GLY A 1 72 ? -9.646 -0.775 12.073 1.00 95.88 72 GLY A O 1
ATOM 592 N N . ILE A 1 73 ? -8.392 -2.240 10.916 1.00 95.19 73 ILE A N 1
ATOM 593 C CA . ILE A 1 73 ? -9.158 -3.438 11.275 1.00 95.19 73 ILE A CA 1
ATOM 594 C C . ILE A 1 73 ? -9.057 -3.705 12.778 1.00 95.19 73 ILE A C 1
ATOM 596 O O . ILE A 1 73 ? -10.081 -3.908 13.428 1.00 95.19 73 ILE A O 1
ATOM 600 N N . GLU A 1 74 ? -7.857 -3.685 13.363 1.00 95.31 74 GLU A N 1
ATOM 601 C CA . GLU A 1 74 ? -7.690 -3.912 14.806 1.00 95.31 74 GLU A CA 1
ATOM 602 C C . GLU A 1 74 ? -8.523 -2.940 15.647 1.00 95.31 74 GLU A C 1
ATOM 604 O O . GLU A 1 74 ? -9.220 -3.359 16.575 1.00 95.31 74 GLU A O 1
ATOM 609 N N . ASN A 1 75 ? -8.520 -1.659 15.278 1.00 95.44 75 ASN A N 1
ATOM 610 C CA . ASN A 1 75 ? -9.292 -0.635 15.971 1.00 95.44 75 ASN A CA 1
ATOM 611 C C . ASN A 1 75 ? -10.809 -0.789 15.743 1.00 95.44 75 ASN A C 1
ATOM 613 O O . ASN A 1 75 ? -11.583 -0.649 16.693 1.00 95.44 75 ASN A O 1
ATOM 617 N N . THR A 1 76 ? -11.235 -1.159 14.530 1.00 94.38 76 THR A N 1
ATOM 618 C CA . THR A 1 76 ? -12.652 -1.388 14.180 1.00 94.38 76 THR A CA 1
ATOM 619 C C . THR A 1 76 ? -13.266 -2.540 14.973 1.00 94.38 76 THR A C 1
ATOM 621 O O . THR A 1 76 ? -14.374 -2.425 15.486 1.00 94.38 76 THR A O 1
ATOM 624 N N . TYR A 1 77 ? -12.536 -3.644 15.133 1.00 93.88 77 TYR A N 1
ATOM 625 C CA . TYR A 1 77 ? -13.015 -4.809 15.885 1.00 93.88 77 TYR A CA 1
ATOM 626 C C . TYR A 1 77 ? -12.662 -4.752 17.380 1.00 93.88 77 TYR A C 1
ATOM 628 O O . TYR A 1 77 ? -12.811 -5.751 18.090 1.00 93.88 77 TYR A O 1
ATOM 636 N N . SER A 1 78 ? -12.192 -3.605 17.881 1.00 94.12 78 SER A N 1
ATOM 637 C CA . SER A 1 78 ? -11.870 -3.444 19.297 1.00 94.12 78 SER A CA 1
ATOM 638 C C . SER A 1 78 ? -13.135 -3.507 20.175 1.00 94.12 78 SER A C 1
ATOM 640 O O . SER A 1 78 ? -14.217 -3.071 19.764 1.00 94.12 78 SER A O 1
ATOM 642 N N . PRO A 1 79 ? -13.038 -4.005 21.423 1.00 93.25 79 PRO A N 1
ATOM 643 C CA . PRO A 1 79 ? -14.164 -3.975 22.358 1.00 93.25 79 PRO A CA 1
ATOM 644 C C . PRO A 1 79 ? -14.692 -2.556 22.611 1.00 93.25 79 PRO A C 1
ATOM 646 O O . PRO A 1 79 ? -15.897 -2.369 22.782 1.00 93.25 79 PRO A O 1
ATOM 649 N N . THR A 1 80 ? -13.802 -1.556 22.612 1.00 91.62 80 THR A N 1
ATOM 650 C CA . THR A 1 80 ? -14.155 -0.143 22.788 1.00 91.62 80 THR A CA 1
ATOM 651 C C . THR A 1 80 ? -15.017 0.357 21.630 1.00 91.62 80 THR A C 1
ATOM 653 O O . THR A 1 80 ? -16.062 0.958 21.877 1.00 91.62 80 THR A O 1
ATOM 656 N N . MET A 1 81 ? -14.637 0.062 20.382 1.00 89.81 81 MET A N 1
ATOM 657 C CA . MET A 1 81 ? -15.425 0.425 19.200 1.00 89.81 81 MET A CA 1
ATOM 658 C C . MET A 1 81 ? -16.834 -0.174 19.279 1.00 89.81 81 MET A C 1
ATOM 660 O O . MET A 1 81 ? -17.814 0.561 19.243 1.00 89.81 81 MET A O 1
ATOM 664 N N . ASN A 1 82 ? -16.950 -1.482 19.524 1.00 86.31 82 ASN A N 1
ATOM 665 C CA . ASN A 1 82 ? -18.250 -2.161 19.619 1.00 86.31 82 ASN A CA 1
ATOM 666 C C . ASN A 1 82 ? -19.173 -1.593 20.708 1.00 86.31 82 ASN A C 1
ATOM 668 O O . ASN A 1 82 ? -20.394 -1.654 20.583 1.00 86.31 82 ASN A O 1
ATOM 672 N N . LYS A 1 83 ? -18.601 -1.063 21.793 1.00 90.12 83 LYS A N 1
ATOM 673 C CA . LYS A 1 83 ? -19.367 -0.548 22.931 1.00 90.12 83 LYS A CA 1
ATOM 674 C C . LYS A 1 83 ? -19.831 0.896 22.745 1.00 90.12 83 LYS A C 1
ATOM 676 O O . LYS A 1 83 ? -20.905 1.246 23.229 1.00 90.12 83 LYS A O 1
ATOM 681 N N . TYR A 1 84 ? -19.007 1.738 22.127 1.00 88.31 84 TYR A N 1
AT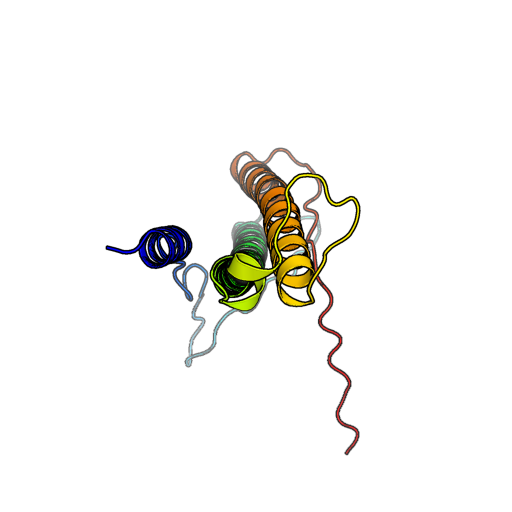OM 682 C CA . TYR A 1 84 ? -19.220 3.188 22.107 1.00 88.31 84 TYR A CA 1
ATOM 683 C C . TYR A 1 84 ? -19.595 3.745 20.732 1.00 88.31 84 TYR A C 1
ATOM 685 O O . TYR A 1 84 ? -20.044 4.892 20.664 1.00 88.31 84 TYR A O 1
ATOM 693 N N . PHE A 1 85 ? -19.462 2.950 19.667 1.00 89.75 85 PHE A N 1
ATOM 694 C CA . PHE A 1 85 ? -19.799 3.361 18.310 1.00 89.75 85 PHE A CA 1
ATOM 695 C C . PHE A 1 85 ? -21.261 3.800 18.184 1.00 89.75 85 PHE A C 1
ATOM 697 O O . PHE A 1 85 ? -22.184 3.200 18.740 1.00 89.75 85 PHE A O 1
ATOM 704 N N . SER A 1 86 ? -21.479 4.860 17.412 1.00 87.56 86 SER A N 1
ATOM 705 C CA . SER A 1 86 ? -22.813 5.335 17.066 1.00 87.56 86 SER A CA 1
ATOM 706 C C . SER A 1 86 ? -22.776 6.033 15.718 1.00 87.56 86 SER A C 1
ATOM 708 O O . SER A 1 86 ? -22.124 7.065 15.579 1.00 87.56 86 SER A O 1
ATOM 710 N N . LEU A 1 87 ? -23.568 5.517 14.776 1.00 84.25 87 LEU A N 1
ATOM 711 C CA . LEU A 1 87 ? -23.640 5.971 13.385 1.00 84.25 87 LEU A CA 1
ATOM 712 C C . LEU A 1 87 ? -23.948 7.473 13.232 1.00 84.25 87 LEU A C 1
ATOM 714 O O . LEU A 1 87 ? -23.490 8.109 12.294 1.00 84.25 87 LEU A O 1
ATOM 718 N N . PHE A 1 88 ? -24.742 8.040 14.143 1.00 87.94 88 PHE A N 1
ATOM 719 C CA . PHE A 1 88 ? -25.200 9.435 14.071 1.00 87.94 88 PHE A CA 1
ATOM 720 C C . PHE A 1 88 ? -24.321 10.411 14.862 1.00 87.94 88 PHE A C 1
ATOM 722 O O . PHE A 1 88 ? -24.713 11.553 15.103 1.00 87.94 88 PHE A O 1
ATOM 729 N N . SER A 1 89 ? -23.161 9.960 15.331 1.00 85.25 89 SER A N 1
ATOM 730 C CA . SER A 1 89 ? -22.208 10.837 16.010 1.00 85.25 89 SER A CA 1
ATOM 731 C C . SER A 1 89 ? -21.493 11.696 14.980 1.00 85.25 89 SER A C 1
ATOM 733 O O . SER A 1 89 ? -21.075 11.189 13.946 1.00 85.25 89 SER A O 1
ATOM 735 N N . GLN A 1 90 ? -21.342 12.987 15.265 1.00 82.31 90 GLN A N 1
ATOM 736 C CA . GLN A 1 90 ? -20.572 13.892 14.404 1.00 82.31 90 GLN A CA 1
ATOM 737 C C . GLN A 1 90 ? -19.061 13.777 14.637 1.00 82.31 90 GLN A C 1
ATOM 739 O O . GLN A 1 90 ? -18.286 14.120 13.757 1.00 82.31 90 GLN A O 1
ATOM 744 N N . GLU A 1 91 ? -18.661 13.276 15.806 1.00 87.75 91 GLU A N 1
ATOM 745 C CA . GLU A 1 91 ? -17.269 13.134 16.224 1.00 87.75 91 GLU A CA 1
ATOM 746 C C . GLU A 1 91 ? -17.016 11.711 16.743 1.00 87.75 91 GLU A C 1
ATOM 748 O O . GLU A 1 91 ? -17.938 11.108 17.319 1.00 87.75 91 GLU A O 1
ATOM 753 N N . PRO A 1 92 ? -15.783 11.187 16.601 1.00 87.62 92 PRO A N 1
ATOM 754 C CA . PRO A 1 92 ? -15.396 9.911 17.185 1.00 87.62 92 PRO A CA 1
ATOM 755 C C . PRO A 1 92 ? -15.613 9.900 18.700 1.00 87.62 92 PRO A C 1
ATOM 757 O O . PRO A 1 92 ? -15.163 10.794 19.421 1.00 87.62 92 PRO A O 1
ATOM 760 N N . ARG A 1 93 ? -16.281 8.865 19.209 1.00 88.69 93 ARG A N 1
ATOM 761 C CA . ARG A 1 93 ? -16.591 8.715 20.640 1.00 88.69 93 ARG A CA 1
ATOM 762 C C . ARG A 1 93 ? -15.498 8.003 21.426 1.00 88.69 93 ARG A C 1
ATOM 764 O O . ARG A 1 93 ? -15.552 7.967 22.656 1.00 88.69 93 ARG A O 1
ATOM 771 N N . SER A 1 94 ? -14.518 7.428 20.739 1.00 92.00 94 SER A N 1
ATOM 772 C CA . SER A 1 94 ? -13.364 6.768 21.340 1.00 92.00 94 SER A CA 1
ATOM 773 C C . SER A 1 94 ? -12.099 7.008 20.523 1.00 92.00 94 SER A C 1
ATOM 775 O O . SER A 1 94 ? -12.138 7.422 19.361 1.00 92.00 94 SER A O 1
ATOM 777 N N . ARG A 1 95 ? -10.949 6.727 21.141 1.00 93.88 95 ARG A N 1
ATOM 778 C CA . ARG A 1 95 ? -9.657 6.793 20.456 1.00 93.88 95 ARG A CA 1
ATOM 779 C C . ARG A 1 95 ? -9.581 5.750 19.343 1.00 93.88 95 ARG A C 1
ATOM 781 O O . ARG A 1 95 ? -9.030 6.031 18.289 1.00 93.88 95 ARG A O 1
ATOM 788 N N . GLU A 1 96 ? -10.131 4.570 19.579 1.00 95.12 96 GLU A N 1
ATOM 789 C CA . GLU A 1 96 ? -10.178 3.461 18.636 1.00 95.12 96 GLU A CA 1
ATOM 790 C C . GLU A 1 96 ? -11.056 3.804 17.432 1.00 95.12 96 GLU A C 1
ATOM 792 O O . GLU A 1 96 ? -10.677 3.510 16.305 1.00 95.12 96 GLU A O 1
ATOM 797 N N . GLU A 1 97 ? -12.172 4.509 17.633 1.00 94.44 97 GLU A N 1
ATOM 798 C CA . GLU A 1 97 ? -12.983 5.012 16.522 1.00 94.44 97 GLU A CA 1
ATOM 799 C C . GLU A 1 97 ? -12.200 6.018 15.669 1.00 94.44 97 GLU A C 1
ATOM 801 O O . GLU A 1 97 ? -12.127 5.876 14.448 1.00 94.44 97 GLU A O 1
ATOM 806 N N . PHE A 1 98 ? -11.521 6.974 16.311 1.00 94.69 98 PHE A N 1
ATOM 807 C CA . PHE A 1 98 ? -10.656 7.923 15.610 1.00 94.69 98 PHE A CA 1
ATOM 808 C C . PHE A 1 98 ? -9.537 7.218 14.828 1.00 94.69 98 PHE A C 1
ATOM 810 O O . PHE A 1 98 ? -9.301 7.538 13.665 1.00 94.69 98 PHE A O 1
ATOM 817 N N . LEU A 1 99 ? -8.851 6.250 15.445 1.00 96.38 99 LEU A N 1
ATOM 818 C CA . LEU A 1 99 ? -7.765 5.508 14.803 1.00 96.38 99 LEU A CA 1
ATOM 819 C C . LEU A 1 99 ? -8.275 4.653 13.641 1.00 96.38 99 LEU A C 1
ATOM 821 O O . LEU A 1 99 ? -7.630 4.622 12.595 1.00 96.38 99 LEU A O 1
ATOM 825 N N . ALA A 1 100 ? -9.435 4.008 13.784 1.00 95.12 100 ALA A N 1
ATOM 826 C CA . ALA A 1 100 ? -10.054 3.243 12.709 1.00 95.12 100 ALA A CA 1
ATOM 827 C C . ALA A 1 100 ? -10.317 4.121 11.476 1.00 95.12 100 ALA A C 1
ATOM 829 O O . ALA A 1 100 ? -9.936 3.740 10.365 1.00 95.12 100 ALA A O 1
ATOM 830 N N . TYR A 1 101 ? -10.891 5.316 11.663 1.00 93.94 101 TYR A N 1
ATOM 831 C CA . TYR A 1 101 ? -11.099 6.272 10.571 1.00 93.94 101 TYR A CA 1
ATOM 832 C C . TYR A 1 101 ? -9.777 6.772 9.998 1.00 93.94 101 TYR A C 1
ATOM 834 O O . TYR A 1 101 ? -9.546 6.646 8.797 1.00 93.94 101 TYR A O 1
ATOM 842 N N . TYR A 1 102 ? -8.868 7.240 10.856 1.00 96.62 102 TYR A N 1
ATOM 843 C CA . TYR A 1 102 ? -7.566 7.762 10.451 1.00 96.62 102 TYR A CA 1
ATOM 844 C C . TYR A 1 102 ? -6.792 6.768 9.583 1.00 96.62 102 TYR A C 1
ATOM 846 O O . TYR A 1 102 ? -6.270 7.125 8.525 1.00 96.62 102 TYR A O 1
ATOM 854 N N . PHE A 1 103 ? -6.701 5.510 10.009 1.00 97.56 103 PHE A N 1
ATOM 855 C CA . PHE A 1 103 ? -5.966 4.496 9.267 1.00 97.56 103 PHE A CA 1
ATOM 856 C C . PHE A 1 103 ? -6.683 4.074 7.979 1.00 97.56 103 PHE A C 1
ATOM 858 O O . PHE A 1 103 ? -6.022 3.897 6.954 1.00 97.56 103 PHE A O 1
ATOM 865 N N . SER A 1 104 ? -8.017 4.001 7.986 1.00 94.44 104 SER A N 1
ATOM 866 C CA . SER A 1 104 ? -8.803 3.714 6.778 1.00 94.44 104 SER A CA 1
ATOM 867 C C . SER A 1 104 ? -8.630 4.805 5.717 1.00 94.44 104 SER A C 1
ATOM 869 O O . SER A 1 104 ? -8.331 4.509 4.560 1.00 94.44 104 SER A O 1
ATOM 871 N N . GLU A 1 105 ? -8.725 6.076 6.107 1.00 95.56 105 GLU A N 1
ATOM 872 C CA . GLU A 1 105 ? -8.485 7.218 5.218 1.00 95.56 105 GLU A CA 1
ATOM 873 C C . GLU A 1 105 ? -7.049 7.231 4.686 1.00 95.56 105 GLU A C 1
ATOM 875 O O . GLU A 1 105 ? -6.817 7.439 3.494 1.00 95.56 105 GLU A O 1
ATOM 880 N N . ASN A 1 106 ? -6.069 6.940 5.545 1.00 96.00 106 ASN A N 1
ATOM 881 C CA . ASN A 1 106 ? -4.667 6.841 5.148 1.00 96.00 106 ASN A CA 1
ATOM 882 C C . ASN A 1 106 ? -4.410 5.727 4.125 1.00 96.00 106 ASN A C 1
ATOM 884 O O . ASN A 1 106 ? -3.587 5.920 3.219 1.00 96.00 106 ASN A O 1
ATOM 888 N N . ALA A 1 107 ? -5.078 4.581 4.267 1.00 94.62 107 ALA A N 1
ATOM 889 C CA . ALA A 1 107 ? -5.012 3.489 3.304 1.00 94.62 107 ALA A CA 1
ATOM 890 C C . ALA A 1 107 ? -5.634 3.908 1.964 1.00 94.62 107 ALA A C 1
ATOM 892 O O . ALA A 1 107 ? -4.989 3.768 0.925 1.00 94.62 107 ALA A O 1
ATOM 893 N N . LEU A 1 108 ? -6.832 4.504 1.986 1.00 93.75 108 LEU A N 1
ATOM 894 C CA . LEU A 1 108 ? -7.528 4.997 0.791 1.00 93.75 108 LEU A CA 1
ATOM 895 C C . LEU A 1 108 ? -6.713 6.053 0.036 1.00 93.75 108 LEU A C 1
ATOM 897 O O . LEU A 1 108 ? -6.561 5.972 -1.184 1.00 93.75 108 LEU A O 1
ATOM 901 N N . PHE A 1 109 ? -6.125 7.011 0.754 1.00 93.12 109 PHE A N 1
ATOM 902 C CA . PHE A 1 109 ? -5.285 8.036 0.145 1.00 93.12 109 PHE A CA 1
ATOM 903 C C . PHE A 1 109 ? -4.065 7.420 -0.554 1.00 93.12 109 PHE A C 1
ATOM 905 O O . PHE A 1 109 ? -3.773 7.742 -1.704 1.00 93.12 109 PHE A O 1
ATOM 912 N N . ARG A 1 110 ? -3.379 6.472 0.092 1.00 92.94 110 ARG A N 1
ATOM 913 C CA . ARG A 1 110 ? -2.221 5.780 -0.502 1.00 92.94 110 ARG A CA 1
ATOM 914 C C . ARG A 1 110 ? -2.602 4.871 -1.670 1.00 92.94 110 ARG A C 1
ATOM 916 O O . ARG A 1 110 ? -1.836 4.777 -2.626 1.00 92.94 110 ARG A O 1
ATOM 923 N N . LEU A 1 111 ? -3.780 4.246 -1.630 1.00 92.75 111 LEU A N 1
ATOM 924 C CA . LEU A 1 111 ? -4.321 3.491 -2.764 1.00 92.75 111 LEU A CA 1
ATOM 925 C C . LEU A 1 111 ? -4.510 4.393 -3.988 1.00 92.75 111 LEU A C 1
ATOM 927 O O . LEU A 1 111 ? -4.215 3.963 -5.100 1.00 92.75 111 LEU A O 1
ATOM 931 N N . SER A 1 112 ? -4.920 5.653 -3.802 1.00 91.62 112 SER A N 1
ATOM 932 C CA . SER A 1 112 ? -4.988 6.608 -4.916 1.00 91.62 112 SER A CA 1
ATOM 933 C C . SER A 1 112 ? -3.614 6.847 -5.558 1.00 91.62 112 SER A C 1
ATOM 935 O O . SER A 1 112 ? -3.497 6.805 -6.780 1.00 91.62 112 SER A O 1
ATOM 937 N N . THR A 1 113 ? -2.544 6.946 -4.757 1.00 91.38 113 THR A N 1
ATOM 938 C CA . THR A 1 113 ? -1.164 7.067 -5.260 1.00 91.38 113 THR A CA 1
ATOM 939 C C . THR A 1 113 ? -0.713 5.845 -6.071 1.00 91.38 113 THR A C 1
ATOM 941 O O . THR A 1 113 ? 0.107 5.979 -6.980 1.00 91.38 113 THR A O 1
ATOM 944 N N . LEU A 1 114 ? -1.238 4.643 -5.795 1.00 91.75 114 LEU A N 1
ATOM 945 C CA . LEU A 1 114 ? -0.901 3.458 -6.592 1.00 91.75 114 LEU A CA 1
ATOM 946 C C . LEU A 1 114 ? -1.390 3.565 -8.042 1.00 91.75 114 LEU A C 1
ATOM 948 O O . LEU A 1 114 ? -0.702 3.085 -8.945 1.00 91.75 114 LEU A O 1
ATOM 952 N N . TRP A 1 115 ? -2.525 4.227 -8.286 1.00 92.06 115 TRP A N 1
ATOM 953 C CA . TRP A 1 115 ? -3.011 4.480 -9.645 1.00 92.06 115 TRP A CA 1
ATOM 954 C C . TRP A 1 115 ? -2.063 5.390 -10.430 1.00 92.06 115 TRP A C 1
ATOM 956 O O . TRP A 1 115 ? -1.785 5.123 -11.601 1.00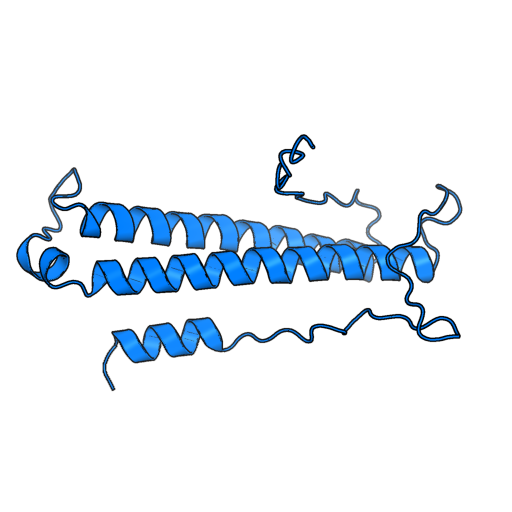 92.06 115 TRP A O 1
ATOM 966 N N . ASP A 1 116 ? -1.487 6.401 -9.777 1.00 90.62 116 ASP A N 1
ATOM 967 C CA . ASP A 1 116 ? -0.474 7.261 -10.395 1.00 90.62 116 ASP A CA 1
ATOM 968 C C . ASP A 1 116 ? 0.805 6.484 -10.721 1.00 90.62 116 ASP A C 1
ATOM 970 O O . ASP A 1 116 ? 1.398 6.665 -11.785 1.00 90.62 116 ASP A O 1
ATOM 974 N N . ILE A 1 117 ? 1.233 5.582 -9.834 1.00 92.12 117 ILE A N 1
ATOM 975 C CA . ILE A 1 117 ? 2.390 4.713 -10.088 1.00 92.12 117 ILE A CA 1
ATOM 976 C C . ILE A 1 117 ? 2.119 3.779 -11.271 1.00 92.12 117 ILE A C 1
ATOM 978 O O . ILE A 1 117 ? 2.985 3.618 -12.132 1.00 92.12 117 ILE A O 1
ATOM 982 N N . LEU A 1 118 ? 0.918 3.203 -11.362 1.00 93.31 118 LEU A N 1
ATOM 983 C CA . LEU A 1 118 ? 0.515 2.378 -12.501 1.00 93.31 118 LEU A CA 1
ATOM 984 C C . LEU A 1 118 ? 0.566 3.171 -13.814 1.00 93.31 118 LEU A C 1
ATOM 986 O O . LEU A 1 118 ? 1.113 2.693 -14.809 1.00 93.31 118 LEU A O 1
ATOM 990 N N . ALA A 1 119 ? 0.062 4.406 -13.815 1.00 91.56 119 ALA A N 1
ATOM 991 C CA . ALA A 1 119 ? 0.159 5.289 -14.972 1.00 91.56 119 ALA A CA 1
ATOM 992 C C . ALA A 1 119 ? 1.623 5.573 -15.361 1.00 91.56 119 ALA A C 1
ATOM 994 O O . ALA A 1 119 ? 1.952 5.613 -16.548 1.00 91.56 119 ALA A O 1
ATOM 995 N N . GLN A 1 120 ? 2.523 5.710 -14.382 1.00 91.00 120 GLN A N 1
ATOM 996 C CA . GLN A 1 120 ? 3.956 5.882 -14.635 1.00 91.00 120 GLN A CA 1
ATOM 997 C C . GLN A 1 120 ? 4.614 4.627 -15.221 1.00 91.00 120 GLN A C 1
ATOM 999 O O . GLN A 1 120 ? 5.436 4.759 -16.129 1.00 91.00 120 GLN A O 1
ATOM 1004 N N . PHE A 1 121 ? 4.224 3.424 -14.787 1.00 91.69 121 PHE A N 1
ATOM 1005 C CA . PHE A 1 121 ? 4.667 2.183 -15.431 1.00 91.69 121 PHE A CA 1
ATOM 1006 C C . PHE A 1 121 ? 4.270 2.150 -16.910 1.00 91.69 121 PHE A C 1
ATOM 1008 O O . PHE A 1 121 ? 5.117 1.888 -17.763 1.00 91.69 121 PHE A O 1
ATOM 1015 N N . TYR A 1 122 ? 3.018 2.487 -17.233 1.00 91.38 122 TYR A N 1
ATOM 1016 C CA . TYR A 1 122 ? 2.555 2.544 -18.622 1.00 91.38 122 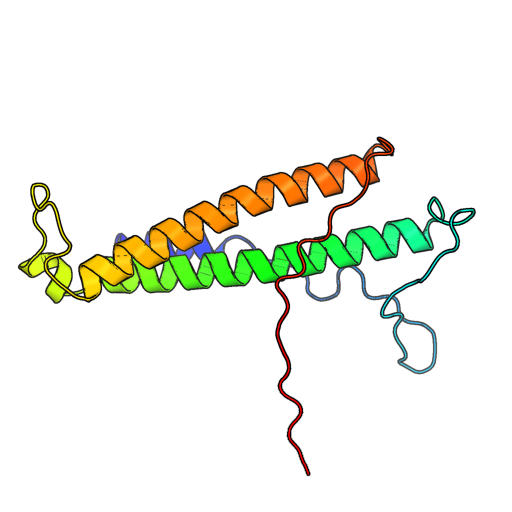TYR A CA 1
ATOM 1017 C C . TYR A 1 122 ? 3.239 3.631 -19.448 1.00 91.38 122 TYR A C 1
ATOM 1019 O O . TYR A 1 122 ? 3.509 3.425 -20.631 1.00 91.38 122 TYR A O 1
ATOM 1027 N N . ASN A 1 123 ? 3.557 4.770 -18.834 1.00 89.38 123 ASN A N 1
ATOM 1028 C CA . ASN A 1 123 ? 4.305 5.835 -19.491 1.00 89.38 123 ASN A CA 1
ATOM 1029 C C . ASN A 1 123 ? 5.690 5.360 -19.960 1.00 89.38 123 ASN A C 1
ATOM 1031 O O . ASN A 1 123 ? 6.073 5.660 -21.089 1.00 89.38 123 ASN A O 1
ATOM 1035 N N . ILE A 1 124 ? 6.404 4.584 -19.132 1.00 88.31 124 ILE A N 1
ATOM 1036 C CA . ILE A 1 124 ? 7.691 3.981 -19.516 1.00 88.31 124 ILE A CA 1
ATOM 1037 C C . ILE A 1 124 ? 7.475 2.877 -20.557 1.00 88.31 124 ILE A C 1
ATOM 1039 O O . ILE A 1 124 ? 8.187 2.831 -21.559 1.00 88.31 124 ILE A O 1
ATOM 1043 N N . PHE A 1 125 ? 6.484 2.006 -20.343 1.00 89.69 125 PHE A N 1
ATOM 1044 C CA . PHE A 1 125 ? 6.233 0.842 -21.196 1.00 89.69 125 PHE A CA 1
ATOM 1045 C C . PHE A 1 125 ? 5.896 1.222 -22.639 1.00 89.69 125 PHE A C 1
ATOM 1047 O O . PHE A 1 125 ? 6.477 0.669 -23.569 1.00 89.69 125 PHE A O 1
ATOM 1054 N N . TYR A 1 126 ? 5.012 2.202 -22.827 1.00 88.50 126 TYR A N 1
ATOM 1055 C CA . TYR A 1 126 ? 4.606 2.685 -24.150 1.00 88.50 126 TYR A CA 1
ATOM 1056 C C . TYR A 1 126 ? 5.435 3.869 -24.660 1.00 88.50 126 TYR A C 1
ATOM 1058 O O . TYR A 1 126 ? 5.134 4.408 -25.722 1.00 88.50 126 TYR A O 1
ATOM 1066 N N . ASN A 1 127 ? 6.467 4.283 -23.920 1.00 84.56 127 ASN A N 1
ATOM 1067 C CA . ASN A 1 127 ? 7.320 5.421 -24.255 1.00 84.56 127 ASN A CA 1
ATOM 1068 C C . ASN A 1 127 ? 6.534 6.712 -24.555 1.00 84.56 127 ASN A C 1
ATOM 1070 O O . ASN A 1 127 ? 6.802 7.406 -25.533 1.00 84.56 127 ASN A O 1
ATOM 1074 N N . LEU A 1 128 ? 5.547 7.045 -23.715 1.00 85.12 128 LEU A N 1
ATOM 1075 C CA . LEU A 1 128 ? 4.629 8.171 -23.962 1.00 85.12 128 LEU A CA 1
ATOM 1076 C C . LEU A 1 128 ? 5.281 9.554 -23.757 1.00 85.12 128 LEU A C 1
ATOM 1078 O O . LEU A 1 128 ? 4.611 10.575 -23.906 1.00 85.12 128 LEU A O 1
ATOM 1082 N N . GLY A 1 129 ? 6.565 9.603 -23.383 1.00 77.19 129 GLY A N 1
ATOM 1083 C CA . GLY A 1 129 ? 7.355 10.832 -23.273 1.00 77.19 129 GLY A CA 1
ATOM 1084 C C . GLY A 1 129 ? 6.943 11.773 -22.137 1.00 77.19 129 GLY A C 1
ATOM 1085 O O . GLY A 1 129 ? 7.429 12.902 -22.077 1.00 77.19 129 GLY A O 1
ATOM 1086 N N . LYS A 1 130 ? 6.056 11.357 -21.220 1.00 77.25 130 LYS A N 1
ATOM 1087 C CA . LYS A 1 130 ? 5.683 12.194 -20.072 1.00 77.25 130 LYS A CA 1
ATOM 1088 C C . LYS A 1 130 ? 6.769 12.136 -19.005 1.00 77.25 130 LYS A C 1
ATOM 1090 O O . LYS A 1 130 ? 7.389 11.096 -18.777 1.00 77.25 130 LYS A O 1
ATOM 1095 N N . LYS A 1 131 ? 6.972 13.251 -18.305 1.00 73.75 131 LYS A N 1
ATOM 1096 C CA . LYS A 1 131 ? 7.928 13.326 -17.198 1.00 73.75 131 LYS A CA 1
ATOM 1097 C C . LYS A 1 131 ? 7.516 12.364 -16.079 1.00 73.75 131 LYS A C 1
ATOM 1099 O O . LYS A 1 131 ? 6.407 12.454 -15.560 1.00 73.75 131 LYS A O 1
ATOM 1104 N N . ILE A 1 132 ? 8.431 11.478 -15.694 1.00 67.19 132 ILE A N 1
ATOM 1105 C CA . ILE A 1 132 ? 8.258 10.580 -14.546 1.00 67.19 132 ILE A CA 1
ATOM 1106 C C . ILE A 1 132 ? 8.317 11.416 -13.268 1.00 67.19 132 ILE A C 1
ATOM 1108 O O . ILE A 1 132 ? 9.243 12.209 -13.076 1.00 67.19 132 ILE A O 1
ATOM 1112 N N . MET A 1 133 ? 7.328 11.244 -12.395 1.00 62.25 133 MET A N 1
ATOM 1113 C CA . MET A 1 133 ? 7.214 11.983 -11.145 1.00 62.25 133 MET A CA 1
ATOM 1114 C C . MET A 1 133 ? 7.397 11.009 -9.984 1.00 62.25 133 MET A C 1
ATOM 1116 O O . MET A 1 133 ? 6.483 10.291 -9.585 1.00 62.25 133 MET A O 1
ATOM 1120 N N . ILE A 1 134 ? 8.615 10.963 -9.450 1.00 57.31 134 ILE A N 1
ATOM 1121 C CA . ILE A 1 134 ? 8.937 10.083 -8.329 1.00 57.31 134 ILE A CA 1
ATOM 1122 C C . ILE A 1 134 ? 8.379 10.718 -7.051 1.00 57.31 134 ILE A C 1
ATOM 1124 O O . ILE A 1 134 ? 8.883 11.743 -6.588 1.00 57.31 134 ILE A O 1
ATOM 1128 N N . PHE A 1 135 ? 7.369 10.089 -6.452 1.00 52.38 135 PHE A N 1
ATOM 1129 C CA . PHE A 1 135 ? 6.899 10.437 -5.114 1.00 52.38 135 PHE A CA 1
ATOM 1130 C C . PHE A 1 135 ? 7.895 9.906 -4.075 1.00 52.38 135 PHE A C 1
ATOM 1132 O O . PHE A 1 135 ? 7.758 8.803 -3.551 1.00 52.38 135 PHE A O 1
ATOM 1139 N N . ILE A 1 136 ? 8.943 10.682 -3.789 1.00 42.81 136 ILE A N 1
ATOM 1140 C CA . ILE A 1 136 ? 9.834 10.403 -2.659 1.00 42.81 136 ILE A CA 1
ATOM 1141 C C . ILE A 1 136 ? 9.149 10.939 -1.402 1.00 42.81 136 ILE A C 1
ATOM 1143 O O . ILE A 1 136 ? 9.220 12.134 -1.111 1.00 42.81 136 ILE A O 1
ATOM 1147 N N . ILE A 1 137 ? 8.517 10.061 -0.620 1.00 37.59 137 ILE A N 1
ATOM 1148 C CA . ILE A 1 137 ? 8.231 10.375 0.784 1.00 37.59 137 ILE A CA 1
ATOM 1149 C C . ILE A 1 137 ? 9.599 10.432 1.470 1.00 37.59 137 ILE A C 1
ATOM 1151 O O . ILE A 1 137 ? 10.186 9.395 1.780 1.00 37.59 137 ILE A O 1
ATOM 1155 N N . LYS A 1 138 ? 10.159 11.640 1.618 1.00 30.84 138 LYS A N 1
ATOM 1156 C CA . LYS A 1 138 ? 11.446 11.868 2.287 1.00 30.84 138 LYS A CA 1
ATOM 1157 C C . LYS A 1 138 ? 11.398 11.240 3.682 1.00 30.84 138 LYS A C 1
ATOM 1159 O O . LYS A 1 138 ? 10.811 11.802 4.601 1.00 30.84 138 LYS A O 1
ATOM 1164 N N . LYS A 1 139 ? 12.069 10.100 3.857 1.00 30.28 139 LYS A N 1
ATOM 1165 C CA . LYS A 1 139 ? 12.593 9.706 5.164 1.00 30.28 139 LYS A CA 1
ATOM 1166 C C . LYS A 1 139 ? 13.709 10.700 5.472 1.00 30.28 139 LYS A C 1
ATOM 1168 O O . LYS A 1 139 ? 14.764 10.660 4.843 1.00 30.28 139 LYS A O 1
ATOM 1173 N N . PHE A 1 140 ? 13.459 11.635 6.381 1.00 30.81 140 PHE A N 1
ATOM 1174 C CA . PHE A 1 140 ? 14.546 12.370 7.011 1.00 30.81 140 PHE A CA 1
ATOM 1175 C C . PHE A 1 140 ? 15.302 11.365 7.884 1.00 30.81 140 PHE A C 1
ATOM 1177 O O . PHE A 1 140 ? 14.819 10.976 8.943 1.00 30.81 140 PHE A O 1
ATOM 1184 N N . SER A 1 141 ? 16.459 10.894 7.418 1.00 31.14 141 SER A N 1
ATOM 1185 C CA . SER A 1 141 ? 17.469 10.365 8.331 1.00 31.14 141 SER A CA 1
ATOM 1186 C C . SER A 1 141 ? 18.045 11.564 9.067 1.00 31.14 141 SER A C 1
ATOM 1188 O O . SER A 1 141 ? 18.754 12.372 8.470 1.00 31.14 141 SER A O 1
ATOM 1190 N N . ILE A 1 142 ? 17.687 11.707 10.341 1.00 34.34 142 ILE A N 1
ATOM 1191 C CA . ILE A 1 142 ? 18.428 12.563 11.263 1.00 34.34 142 ILE A CA 1
ATOM 1192 C C . ILE A 1 142 ? 19.820 11.921 11.373 1.00 34.34 142 ILE A C 1
ATOM 1194 O O . ILE A 1 142 ? 19.886 10.725 11.671 1.00 34.34 142 ILE A O 1
ATOM 1198 N N . PRO A 1 143 ? 20.916 12.628 11.053 1.00 35.62 143 PRO A N 1
ATOM 1199 C CA . PRO A 1 143 ? 22.249 12.103 11.297 1.00 35.62 143 PRO A CA 1
ATOM 1200 C C . PRO A 1 143 ? 22.402 11.907 12.805 1.00 35.62 143 PRO A C 1
ATOM 1202 O O . PRO A 1 143 ? 22.176 12.846 13.565 1.00 35.62 143 PRO A O 1
ATOM 1205 N N . GLU A 1 144 ? 22.769 10.704 13.241 1.00 43.41 144 GLU A N 1
ATOM 1206 C CA . GLU A 1 144 ? 23.333 10.544 14.578 1.00 43.41 144 GLU A CA 1
ATOM 1207 C C . GLU A 1 144 ? 24.675 11.283 14.583 1.00 43.41 144 GLU A C 1
ATOM 1209 O O . GLU A 1 144 ? 25.635 10.868 13.926 1.00 43.41 144 GLU A O 1
ATOM 1214 N N . GLU A 1 145 ? 24.705 12.438 15.249 1.00 44.84 145 GLU A N 1
ATOM 1215 C CA . GLU A 1 145 ? 25.948 13.114 15.603 1.00 44.84 145 GLU A CA 1
ATOM 1216 C C . GLU A 1 145 ? 26.759 12.177 16.509 1.00 44.84 145 GLU A C 1
ATOM 1218 O O . GLU A 1 145 ? 26.243 11.645 17.494 1.00 44.84 145 GLU A O 1
ATOM 1223 N N . LYS A 1 146 ? 28.009 11.926 16.110 1.00 45.38 146 LYS A N 1
ATOM 1224 C CA . LYS A 1 146 ? 29.006 11.194 16.897 1.00 45.38 146 LYS A CA 1
ATOM 1225 C C . LYS A 1 146 ? 29.649 12.097 17.935 1.00 45.38 146 LYS A C 1
ATOM 1227 O O . LYS A 1 146 ? 29.913 13.268 17.584 1.00 45.38 146 LYS A O 1
#

Sequence (146 aa):
MSEKEDLKKEILKVHYEENMFKISFGDGKNIMGVRTTDEAYDSVLAKMSQYKTLYNTLRDIDSKIKYSFEEGIENTYSPTMNKYFSLFSQEPRSREEFLAYYFSENALFRLSTLWDILAQFYNIFYNLGKKIMIFIIKKFSIPEEK